Protein AF-A0A958V2L3-F1 (afdb_monomer)

Mean predicted aligned error: 3.14 Å

Secondary structure (DSSP, 8-state):
--------HHHHHHHHHHHHHHHHHTT-HHHHHHHHHHHHHT-

pLDDT: mean 93.07, std 4.98, range [69.5, 96.75]

Structure (mmCIF, N/CA/C/O backbone):
data_AF-A0A958V2L3-F1
#
_entry.id   AF-A0A958V2L3-F1
#
loop_
_atom_site.group_PDB
_atom_site.id
_atom_site.type_symbol
_atom_site.label_atom_id
_atom_site.label_alt_id
_atom_site.label_comp_id
_atom_site.label_asym_id
_atom_site.label_entity_id
_atom_site.label_seq_id
_atom_site.pdbx_PDB_ins_code
_atom_site.Cartn_x
_atom_site.Cartn_y
_atom_site.Cartn_z
_atom_site.occupancy
_atom_site.B_iso_or_equiv
_atom_site.auth_seq_id
_atom_site.auth_comp_id
_atom_site.auth_asym_id
_atom_site.auth_atom_id
_atom_site.pdbx_PDB_model_num
ATOM 1 N N . SER A 1 1 ? 24.319 2.744 12.999 1.00 77.38 1 SER A N 1
ATOM 2 C CA . SER A 1 1 ? 23.119 3.405 13.557 1.00 77.38 1 SER A CA 1
ATOM 3 C C . SER A 1 1 ? 21.928 2.485 13.342 1.00 77.38 1 SER A C 1
ATOM 5 O O . SER A 1 1 ? 21.902 1.793 12.334 1.00 77.38 1 SER A O 1
ATOM 7 N N . MET A 1 2 ? 20.988 2.409 14.287 1.00 84.44 2 MET A N 1
ATOM 8 C CA . MET A 1 2 ? 19.808 1.540 14.183 1.00 84.44 2 MET A CA 1
ATOM 9 C C . MET A 1 2 ? 18.543 2.390 14.283 1.00 84.44 2 MET A C 1
ATOM 11 O O . MET A 1 2 ? 18.455 3.248 15.160 1.00 84.44 2 MET A O 1
ATOM 15 N N . THR A 1 3 ? 17.590 2.178 13.375 1.00 93.00 3 THR A N 1
ATOM 16 C CA . THR A 1 3 ? 16.329 2.928 13.325 1.00 93.00 3 THR A CA 1
ATOM 17 C C . THR A 1 3 ? 15.153 2.024 13.639 1.00 93.00 3 THR A C 1
ATOM 19 O O . THR A 1 3 ? 15.101 0.886 13.181 1.00 93.00 3 THR A O 1
ATOM 22 N N . PHE A 1 4 ? 14.174 2.571 14.349 1.00 93.44 4 PHE A N 1
ATOM 23 C CA . PHE A 1 4 ? 12.895 1.920 14.593 1.00 93.44 4 PHE A CA 1
ATOM 24 C C . PHE A 1 4 ? 11.790 2.694 13.880 1.00 93.44 4 PHE A C 1
ATOM 26 O O . PHE A 1 4 ? 11.821 3.925 13.816 1.00 93.44 4 PHE A O 1
ATOM 33 N N . GLN A 1 5 ? 10.799 1.975 13.359 1.00 92.00 5 GLN A N 1
ATOM 34 C CA . GLN A 1 5 ? 9.558 2.563 12.866 1.00 92.00 5 GLN A CA 1
ATOM 35 C C . GLN A 1 5 ? 8.371 1.957 13.607 1.00 92.00 5 GLN A C 1
ATOM 37 O O . GLN A 1 5 ? 8.264 0.742 13.760 1.00 92.00 5 GLN A O 1
ATOM 42 N N . LYS A 1 6 ? 7.456 2.828 14.033 1.00 93.44 6 LYS A N 1
ATOM 43 C CA . LYS A 1 6 ? 6.150 2.466 14.577 1.00 93.44 6 LYS A CA 1
ATOM 44 C C . LYS A 1 6 ? 5.0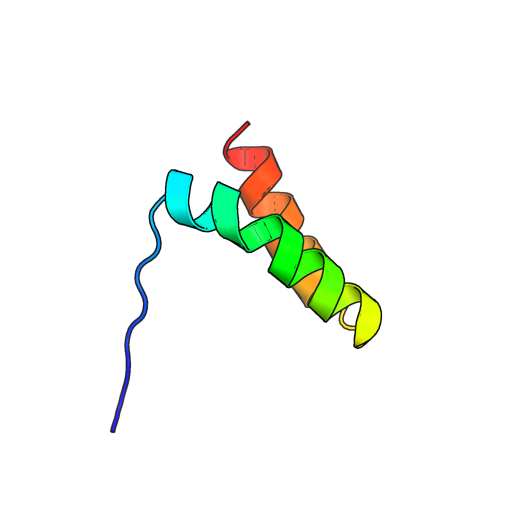90 3.170 13.745 1.00 93.44 6 LYS A C 1
ATOM 46 O O . LYS A 1 6 ? 5.158 4.381 13.558 1.00 93.44 6 LYS A O 1
ATOM 51 N N . ILE A 1 7 ? 4.120 2.411 13.256 1.00 92.00 7 ILE A N 1
ATOM 52 C CA . ILE A 1 7 ? 3.009 2.916 12.449 1.00 92.00 7 ILE A CA 1
ATOM 53 C C . ILE A 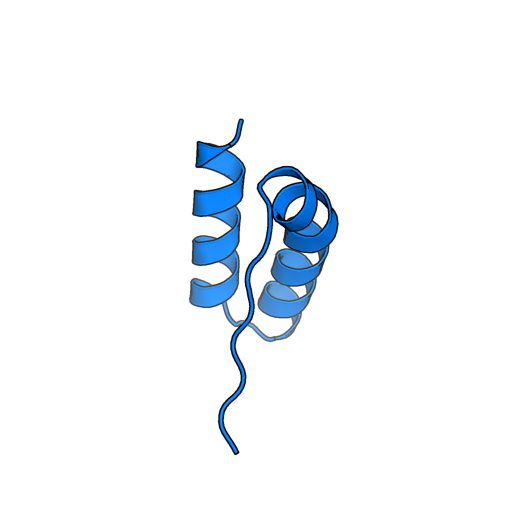1 7 ? 1.705 2.605 13.183 1.00 92.00 7 ILE A C 1
AT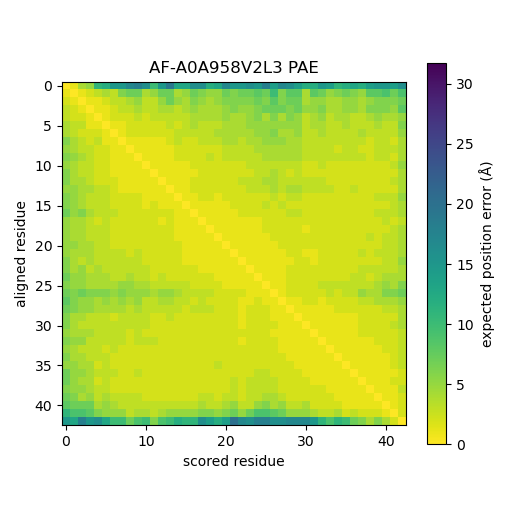OM 55 O O . ILE A 1 7 ? 1.559 1.538 13.777 1.00 92.00 7 ILE A O 1
ATOM 59 N N . THR A 1 8 ? 0.778 3.560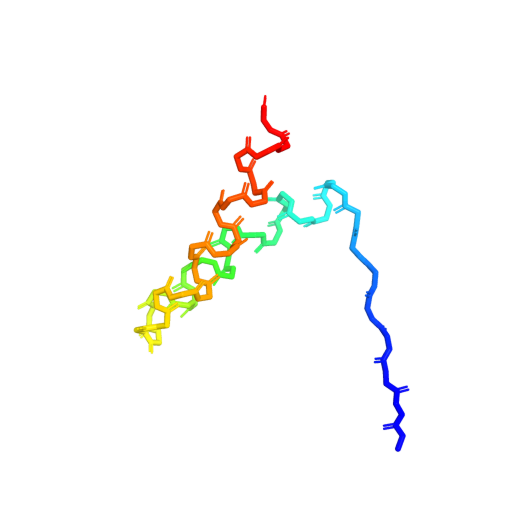 13.173 1.00 94.56 8 THR A N 1
ATOM 60 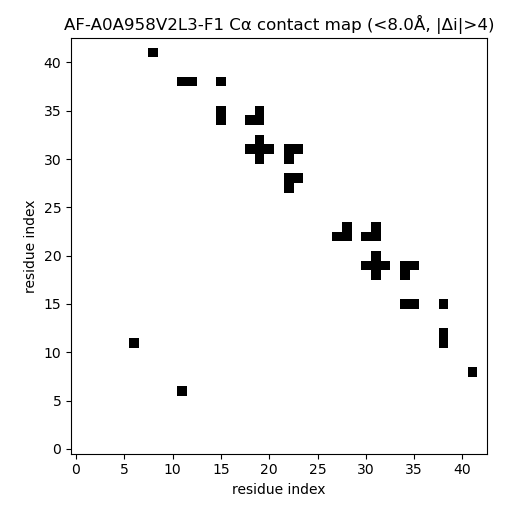C CA . THR A 1 8 ? -0.574 3.388 13.716 1.00 94.56 8 THR A CA 1
ATOM 61 C C . THR A 1 8 ? -1.488 2.723 12.688 1.00 94.56 8 THR A C 1
ATOM 63 O O . THR A 1 8 ? -1.201 2.745 11.493 1.00 94.56 8 THR A O 1
ATOM 66 N N . GLU A 1 9 ? -2.627 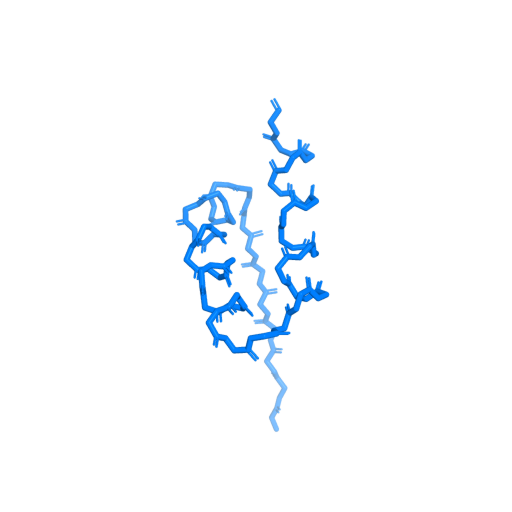2.189 13.125 1.00 92.94 9 GLU A N 1
ATOM 67 C CA . GLU A 1 9 ? -3.629 1.575 12.238 1.00 92.94 9 GLU A CA 1
ATOM 68 C C . GLU A 1 9 ? -4.095 2.537 11.133 1.00 92.94 9 GLU A C 1
ATOM 70 O O . GLU A 1 9 ? -4.057 2.212 9.948 1.00 92.94 9 GLU A O 1
ATOM 75 N N . LYS A 1 10 ? -4.418 3.783 11.501 1.00 93.44 10 LYS A N 1
ATOM 76 C CA . LYS A 1 10 ? -4.752 4.840 10.534 1.00 93.44 10 LYS A CA 1
ATOM 77 C C . LYS A 1 10 ? -3.575 5.171 9.611 1.00 93.44 10 LYS A C 1
ATOM 79 O O . LYS A 1 10 ? -3.764 5.437 8.429 1.00 93.44 10 LYS A O 1
ATOM 84 N N . GLY A 1 11 ? -2.350 5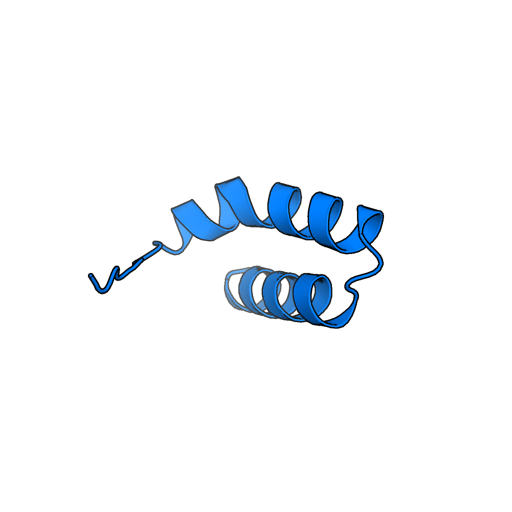.143 10.138 1.00 94.00 11 GLY A N 1
ATOM 85 C CA . GLY A 1 11 ? -1.138 5.360 9.354 1.00 94.00 11 GLY A CA 1
ATOM 86 C C . GLY A 1 11 ? -0.963 4.301 8.267 1.00 94.00 11 GLY A C 1
ATOM 87 O O . GLY A 1 11 ? -0.783 4.661 7.106 1.00 94.00 11 GLY A O 1
ATOM 88 N N . ILE A 1 12 ? -1.081 3.013 8.616 1.00 93.94 12 ILE A N 1
ATOM 89 C CA . ILE A 1 12 ? -0.960 1.925 7.638 1.00 93.94 12 ILE A CA 1
ATOM 90 C C . ILE A 1 12 ? -2.127 1.925 6.647 1.00 93.94 12 ILE A C 1
ATOM 92 O O . ILE A 1 12 ? -1.896 1.650 5.479 1.00 93.94 12 ILE A O 1
ATOM 96 N N . GLN A 1 13 ? -3.342 2.312 7.045 1.00 93.50 13 GLN A N 1
ATOM 97 C CA . GLN A 1 13 ? -4.457 2.496 6.104 1.00 93.50 13 GLN A CA 1
ATOM 98 C C . GLN A 1 13 ? -4.180 3.606 5.078 1.00 93.50 13 GLN A C 1
ATOM 100 O O . GLN A 1 13 ? -4.495 3.443 3.900 1.00 93.50 13 GLN A O 1
ATOM 105 N N . ASN A 1 14 ? -3.543 4.704 5.501 1.00 94.19 14 ASN A N 1
ATOM 106 C CA . ASN A 1 14 ? -3.219 5.825 4.618 1.00 94.19 14 ASN A CA 1
ATOM 107 C C . ASN A 1 14 ? -2.106 5.489 3.613 1.00 94.19 14 ASN A C 1
ATOM 109 O O . ASN A 1 14 ? -2.207 5.859 2.446 1.00 94.19 14 ASN A O 1
ATOM 113 N N . ILE A 1 15 ? -1.041 4.807 4.052 1.00 94.94 15 ILE A N 1
ATOM 114 C CA . ILE A 1 15 ? 0.137 4.540 3.202 1.00 94.94 15 ILE A CA 1
ATOM 115 C C . ILE A 1 15 ? 0.135 3.141 2.577 1.00 94.94 15 ILE A C 1
ATOM 117 O O . ILE A 1 15 ? 0.842 2.903 1.603 1.00 94.94 15 ILE A O 1
ATOM 121 N N . GLY A 1 16 ? -0.650 2.205 3.114 1.00 93.69 16 GLY A N 1
ATOM 122 C CA . GLY A 1 16 ? -0.617 0.792 2.738 1.00 93.69 16 GLY A CA 1
ATOM 123 C C . GLY A 1 16 ? -0.928 0.572 1.263 1.00 93.69 16 GLY A C 1
ATOM 124 O O . GLY A 1 16 ? -0.208 -0.164 0.598 1.00 93.69 16 GLY A O 1
ATOM 125 N N . LYS A 1 17 ? -1.910 1.300 0.717 1.00 93.94 17 LYS A N 1
ATOM 126 C CA . LYS A 1 17 ? -2.239 1.239 -0.715 1.00 93.94 17 LYS A CA 1
ATOM 127 C C . LYS A 1 17 ? -1.073 1.684 -1.603 1.00 93.94 17 LYS A C 1
ATOM 129 O O . LYS A 1 17 ? -0.843 1.091 -2.648 1.00 93.94 17 LYS A O 1
ATOM 134 N N . ALA A 1 18 ? -0.319 2.705 -1.190 1.00 95.88 18 ALA A N 1
ATOM 135 C CA . ALA A 1 18 ? 0.859 3.146 -1.934 1.00 95.88 18 ALA A CA 1
ATOM 136 C C .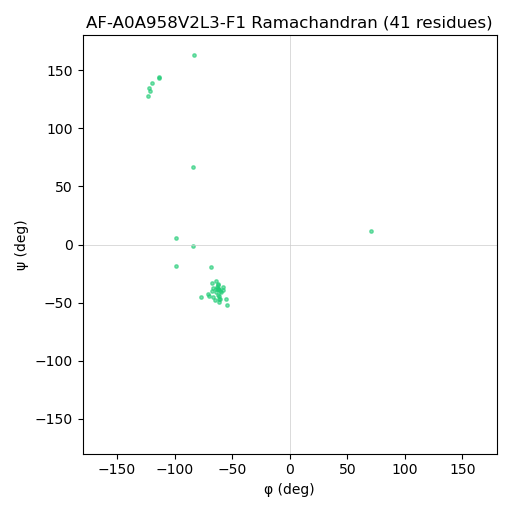 ALA A 1 18 ? 1.972 2.085 -1.903 1.00 95.88 18 ALA A C 1
ATOM 138 O O . ALA A 1 18 ? 2.594 1.828 -2.930 1.00 95.88 18 ALA A O 1
ATOM 139 N N . ILE A 1 19 ? 2.182 1.428 -0.755 1.00 94.62 19 ILE A N 1
ATOM 140 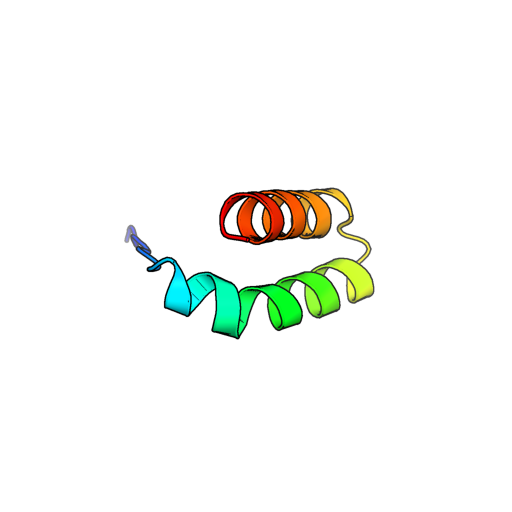C CA . ILE A 1 19 ? 3.166 0.343 -0.617 1.00 94.62 19 ILE A CA 1
ATOM 141 C C . ILE A 1 19 ? 2.785 -0.858 -1.489 1.00 94.62 19 ILE A C 1
ATOM 143 O O . ILE A 1 19 ? 3.654 -1.431 -2.134 1.00 94.62 19 ILE A O 1
ATOM 147 N N . GLU A 1 20 ? 1.502 -1.218 -1.557 1.00 95.31 20 GLU A N 1
ATOM 148 C CA . GLU A 1 20 ? 1.022 -2.277 -2.452 1.00 95.31 20 GLU A CA 1
ATOM 149 C C . GLU A 1 20 ? 1.302 -1.960 -3.923 1.00 95.31 20 GLU A C 1
ATOM 151 O O . GLU A 1 20 ? 1.826 -2.820 -4.627 1.00 95.31 20 GLU A O 1
ATOM 156 N N . THR A 1 21 ? 1.005 -0.734 -4.370 1.00 95.62 21 THR A N 1
ATOM 157 C CA . THR A 1 21 ? 1.275 -0.296 -5.748 1.00 95.62 21 THR A CA 1
ATOM 158 C C . THR A 1 21 ? 2.768 -0.341 -6.074 1.00 95.62 21 THR A C 1
ATOM 160 O O . THR A 1 21 ? 3.144 -0.820 -7.140 1.00 95.62 21 THR A O 1
ATOM 163 N N . MET A 1 22 ? 3.629 0.131 -5.164 1.00 96.62 22 MET A N 1
ATOM 164 C CA . MET A 1 22 ? 5.084 0.075 -5.358 1.00 96.62 22 MET A CA 1
ATOM 165 C C . MET A 1 22 ? 5.584 -1.372 -5.397 1.00 96.62 22 MET A C 1
ATOM 167 O O . MET A 1 22 ? 6.290 -1.751 -6.325 1.00 96.62 22 MET A O 1
ATOM 171 N N . ALA A 1 23 ? 5.158 -2.206 -4.444 1.00 96.75 23 ALA A N 1
ATOM 172 C CA . ALA A 1 23 ? 5.546 -3.612 -4.391 1.00 96.75 23 ALA A CA 1
ATOM 173 C C . ALA A 1 23 ? 5.067 -4.393 -5.625 1.00 96.75 23 ALA A C 1
ATOM 175 O O . ALA A 1 23 ? 5.760 -5.290 -6.091 1.00 96.75 23 ALA A O 1
ATOM 176 N N . GLU A 1 24 ? 3.901 -4.056 -6.175 1.00 95.06 24 GLU A N 1
ATOM 177 C CA . GLU A 1 24 ? 3.414 -4.621 -7.434 1.00 95.06 24 GLU A CA 1
ATOM 178 C C . GLU A 1 24 ? 4.269 -4.199 -8.629 1.00 95.06 24 GLU A C 1
ATOM 180 O O . GLU A 1 24 ? 4.650 -5.055 -9.427 1.00 95.06 24 GLU A O 1
ATOM 185 N N . ALA A 1 25 ? 4.614 -2.912 -8.725 1.00 96.44 25 ALA A N 1
ATOM 186 C CA . ALA A 1 25 ? 5.469 -2.386 -9.787 1.00 96.44 25 ALA A CA 1
ATOM 187 C C . ALA A 1 25 ? 6.882 -2.997 -9.762 1.00 96.44 25 ALA A C 1
ATOM 189 O O . ALA A 1 25 ? 7.470 -3.236 -10.812 1.00 96.44 25 ALA A O 1
ATOM 190 N N . GLU A 1 26 ? 7.402 -3.305 -8.572 1.00 95.56 26 GLU A N 1
ATOM 191 C CA . GLU A 1 26 ? 8.695 -3.971 -8.374 1.00 95.56 26 GLU A CA 1
ATOM 192 C C . GLU A 1 26 ? 8.617 -5.508 -8.490 1.00 95.56 26 GLU A C 1
ATOM 194 O O . GLU A 1 26 ? 9.626 -6.196 -8.349 1.00 95.56 26 GLU A O 1
ATOM 199 N N . GLY A 1 27 ? 7.428 -6.080 -8.729 1.00 95.06 27 GLY A N 1
ATOM 200 C CA . GLY A 1 27 ? 7.226 -7.533 -8.804 1.00 95.06 27 GLY A CA 1
ATOM 201 C C . GLY A 1 27 ? 7.353 -8.260 -7.455 1.00 95.06 27 GLY A C 1
ATOM 202 O O . GLY A 1 27 ? 7.382 -9.491 -7.400 1.00 95.06 27 GLY A O 1
ATOM 203 N N . LEU A 1 28 ? 7.387 -7.524 -6.344 1.00 96.69 28 LEU A N 1
ATOM 204 C CA . LEU A 1 28 ? 7.541 -8.026 -4.981 1.00 96.69 28 LEU A CA 1
ATOM 205 C C . LEU A 1 28 ? 6.200 -8.471 -4.377 1.00 96.69 28 LEU A C 1
ATOM 207 O O . LEU A 1 28 ? 5.712 -7.921 -3.386 1.00 96.69 28 LEU A O 1
ATOM 211 N N . GLN A 1 29 ? 5.619 -9.536 -4.929 1.00 94.31 29 GLN A N 1
ATOM 212 C CA . GLN A 1 29 ? 4.296 -10.026 -4.516 1.00 94.31 29 GLN A CA 1
ATOM 213 C C . GLN A 1 29 ? 4.200 -10.385 -3.026 1.00 94.31 29 GLN A C 1
ATOM 215 O O . GLN A 1 29 ? 3.186 -10.113 -2.386 1.00 94.31 29 GLN A O 1
ATOM 220 N N . ALA A 1 30 ? 5.260 -10.937 -2.427 1.00 96.50 30 ALA A N 1
ATOM 221 C CA . ALA A 1 30 ? 5.277 -11.233 -0.993 1.00 96.50 30 ALA A CA 1
ATOM 222 C C . ALA A 1 30 ? 5.134 -9.965 -0.128 1.00 96.50 30 ALA A C 1
ATOM 224 O O . ALA A 1 30 ? 4.416 -9.975 0.874 1.00 96.50 30 ALA A O 1
ATOM 225 N N . HIS A 1 31 ? 5.763 -8.860 -0.542 1.00 95.81 31 HIS A N 1
ATOM 226 C CA . HIS A 1 31 ? 5.689 -7.580 0.162 1.00 95.81 31 HIS A CA 1
ATOM 227 C C . HIS A 1 31 ? 4.291 -6.967 0.034 1.00 95.81 31 HIS A C 1
ATOM 229 O O . HIS A 1 31 ? 3.713 -6.571 1.047 1.00 95.81 31 HIS A O 1
ATOM 235 N N . LYS A 1 32 ? 3.706 -6.990 -1.174 1.00 95.62 32 LYS A N 1
ATOM 236 C CA . LYS A 1 32 ? 2.305 -6.599 -1.406 1.00 95.62 32 LYS A CA 1
ATOM 237 C C . LYS A 1 32 ? 1.358 -7.394 -0.504 1.00 95.62 32 LYS A C 1
ATOM 239 O O . LYS A 1 32 ? 0.595 -6.810 0.260 1.00 95.62 32 LYS A O 1
ATOM 244 N N . ASN A 1 33 ? 1.469 -8.723 -0.516 1.00 95.38 33 ASN A N 1
ATOM 245 C CA . ASN A 1 33 ? 0.600 -9.612 0.257 1.00 95.38 33 ASN A CA 1
ATOM 246 C C . ASN A 1 33 ? 0.688 -9.357 1.769 1.00 95.38 33 ASN A C 1
ATOM 248 O O . ASN A 1 33 ? -0.335 -9.358 2.455 1.00 95.38 33 ASN A O 1
ATOM 252 N N . ALA A 1 34 ? 1.886 -9.094 2.296 1.00 95.50 34 ALA A N 1
ATOM 253 C CA . ALA A 1 34 ? 2.073 -8.777 3.710 1.00 95.50 34 ALA A CA 1
ATOM 254 C C . ALA A 1 34 ? 1.375 -7.469 4.126 1.00 95.50 34 ALA A C 1
ATOM 256 O O . ALA A 1 34 ? 0.940 -7.339 5.274 1.00 95.50 34 ALA A O 1
ATOM 257 N N . VAL A 1 35 ? 1.271 -6.490 3.224 1.00 94.56 35 VAL A N 1
ATOM 258 C CA . VAL A 1 35 ? 0.523 -5.248 3.466 1.00 94.56 35 VAL A CA 1
ATOM 259 C C . VAL A 1 35 ? -0.977 -5.491 3.327 1.00 94.56 35 VAL A C 1
ATOM 261 O O . VAL A 1 35 ? -1.725 -5.124 4.233 1.00 94.56 35 VAL A O 1
ATOM 264 N N . SER A 1 36 ? -1.409 -6.209 2.287 1.00 94.56 36 SER A N 1
ATOM 265 C CA . SER A 1 36 ? -2.820 -6.547 2.074 1.00 94.56 36 SER A CA 1
ATOM 266 C C . SER A 1 36 ? -3.425 -7.326 3.236 1.00 94.56 36 SER A C 1
ATOM 268 O O . SER A 1 36 ? -4.566 -7.073 3.615 1.00 94.56 36 SER A O 1
ATOM 270 N N . LEU A 1 37 ? -2.676 -8.260 3.831 1.00 95.00 37 LEU A N 1
ATOM 271 C CA . LEU A 1 37 ? -3.120 -8.991 5.020 1.00 95.00 37 LEU A CA 1
ATOM 272 C C . LEU A 1 37 ? -3.355 -8.046 6.201 1.00 95.00 37 LEU A C 1
ATOM 274 O O . LEU A 1 37 ? -4.415 -8.101 6.815 1.00 95.00 37 LEU A O 1
ATOM 278 N N . ARG A 1 38 ? -2.416 -7.130 6.473 1.00 93.12 38 ARG A N 1
ATOM 279 C CA . ARG A 1 38 ? -2.568 -6.139 7.550 1.00 93.12 38 ARG A CA 1
ATOM 280 C C . ARG A 1 38 ? -3.755 -5.212 7.311 1.00 93.12 38 ARG A C 1
ATOM 282 O O . ARG A 1 38 ? -4.516 -4.967 8.237 1.00 93.12 38 ARG A O 1
ATOM 289 N N . LEU A 1 39 ? -3.940 -4.728 6.082 1.00 91.94 39 LEU A N 1
ATOM 290 C CA . LEU A 1 39 ? -5.081 -3.879 5.734 1.00 91.94 39 LEU A CA 1
ATOM 291 C C . LEU A 1 39 ? -6.416 -4.618 5.878 1.00 91.94 39 LEU A C 1
ATOM 293 O O . LEU A 1 39 ? -7.380 -4.026 6.352 1.00 91.94 39 LEU A O 1
ATOM 297 N N . LYS A 1 40 ? -6.472 -5.906 5.513 1.00 92.62 40 LYS A N 1
ATOM 298 C CA . LYS A 1 40 ? -7.663 -6.750 5.698 1.00 92.62 40 LYS A CA 1
ATOM 299 C C . LYS A 1 40 ? -7.979 -7.004 7.170 1.00 92.62 40 LYS A C 1
ATOM 301 O O . LYS A 1 40 ? -9.148 -7.020 7.514 1.00 92.62 40 LYS A O 1
ATOM 306 N N . SER A 1 41 ? -6.972 -7.183 8.027 1.00 92.38 41 SER A N 1
ATOM 307 C CA . SER A 1 41 ? -7.175 -7.366 9.473 1.00 92.38 41 SER A CA 1
ATOM 308 C C . SER A 1 41 ? -7.683 -6.114 10.196 1.00 92.38 41 SER A C 1
ATOM 310 O O . SER A 1 41 ? -8.179 -6.229 11.310 1.00 92.38 41 SER A O 1
ATOM 312 N N . LEU A 1 42 ? -7.528 -4.933 9.594 1.00 86.56 42 LEU A N 1
ATOM 313 C CA . LEU A 1 42 ? -7.960 -3.645 10.150 1.00 86.56 42 LEU A CA 1
ATOM 314 C C . LEU A 1 42 ? -9.310 -3.172 9.591 1.00 86.56 42 LEU A C 1
ATOM 316 O O . LEU A 1 42 ? -9.698 -2.026 9.825 1.00 86.56 42 LEU A O 1
ATOM 320 N N . LYS A 1 43 ? -9.967 -4.011 8.790 1.00 69.50 43 LYS A N 1
ATOM 321 C CA . LYS A 1 43 ? -11.249 -3.743 8.146 1.00 69.50 43 LYS A CA 1
ATOM 322 C C . LYS A 1 43 ? -12.339 -4.569 8.812 1.00 69.50 43 LYS A C 1
ATOM 324 O O . LYS A 1 43 ? -13.448 -4.016 8.951 1.00 69.50 43 LYS A O 1
#

Foldseek 3Di:
DDDDDDADLVRLLVCLVVQLVVCVVVVNVVSNVVSVVSVVVSD

Nearest PDB structures (foldseek):
  6an0-assembly1_A-2  TM=9.870E-01  e=1.620E-03  Elizabethkingia anophelis NUHP1
  1kah-assembly1_A  TM=9.921E-01  e=1.631E-02  Escherichia coli
  4g07-assembly1_A-2  TM=9.711E-01  e=3.156E-02  Brucella suis 1330
  4g09-assembly1_A-2  TM=9.653E-01  e=4.110E-02  Brucella suis 1330

Radius of gyration: 11.21 Å; Cα contacts (8 Å, |Δi|>4): 21; chains: 1; bounding box: 34×17×24 Å

Solvent-accessible surface area (backbone atoms only — not comparable to full-atom values): 2688 Å² total; per-residue (Å²): 140,87,86,87,85,87,77,51,75,72,51,45,63,70,48,38,63,57,50,32,54,50,22,54,76,71,67,36,57,70,61,22,50,59,45,53,52,55,56,58,75,76,106

Sequence (43 aa):
SMTFQKITEKGIQNIGKAIETMAEAEGLQAHKNAVSLRLKSLK